Protein AF-A0A529SI85-F1 (afdb_monomer_lite)

Foldseek 3Di:
DDLVVVQVVL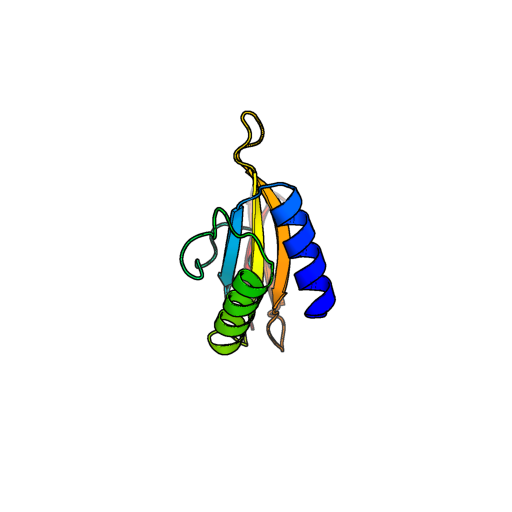VVLVVVQWWKWKFKDPFPPVPPPDGHTLPDTDGPDPGSVVVSVSLVVCCVVCVAIWMKMWTADCPPPGRGTPDIDTPHHGPDAWDKDWDWDDDPDRDTDIDIGTDD

Secondary structure (DSSP, 8-state):
--HHHHHHHHHHHHHTT-EEEEEEES---TT---PEE-SSPB-S--SHHHHHHHHHHHHHH-TTSEEEEEEEE-STTT-EEEEEEEEE--SSPPEEEEEEEE-STT-EEEEEEEE-

Structure (mmCIF, N/CA/C/O backbone):
data_AF-A0A529SI85-F1
#
_entry.id   AF-A0A529SI85-F1
#
loop_
_atom_site.group_PDB
_atom_site.id
_atom_site.type_symbol
_atom_site.label_atom_id
_atom_site.label_alt_id
_atom_site.label_comp_id
_atom_site.label_asym_id
_atom_site.label_entity_id
_atom_site.label_seq_id
_atom_site.pdbx_PDB_ins_code
_atom_site.Cartn_x
_atom_site.Cartn_y
_atom_site.Cartn_z
_atom_site.occupancy
_atom_site.B_iso_or_equiv
_atom_site.auth_seq_id
_atom_site.auth_comp_id
_atom_site.auth_asym_id
_atom_site.auth_atom_id
_atom_site.pdbx_PDB_model_num
ATOM 1 N N . LEU A 1 1 ? -8.979 3.103 -8.901 1.00 94.62 1 LEU A N 1
ATOM 2 C CA . LEU A 1 1 ? -8.360 3.552 -10.166 1.00 94.62 1 LEU A CA 1
ATOM 3 C C . LEU A 1 1 ? -8.515 2.425 -11.172 1.00 94.62 1 LEU A C 1
ATOM 5 O O . LEU A 1 1 ? -8.409 1.276 -10.748 1.00 94.62 1 LEU A O 1
ATOM 9 N N . SER A 1 2 ? -8.813 2.731 -12.436 1.00 98.00 2 SER A N 1
ATOM 10 C CA . SER A 1 2 ? -8.751 1.722 -13.503 1.00 98.00 2 SER A CA 1
ATOM 11 C C . SER A 1 2 ? -7.299 1.322 -13.774 1.00 98.00 2 SER A C 1
ATOM 13 O O . SER A 1 2 ? -6.375 2.030 -13.364 1.00 98.00 2 SER A O 1
ATOM 15 N N . ASP A 1 3 ? -7.080 0.204 -14.460 1.00 97.81 3 ASP A N 1
ATOM 16 C CA . ASP A 1 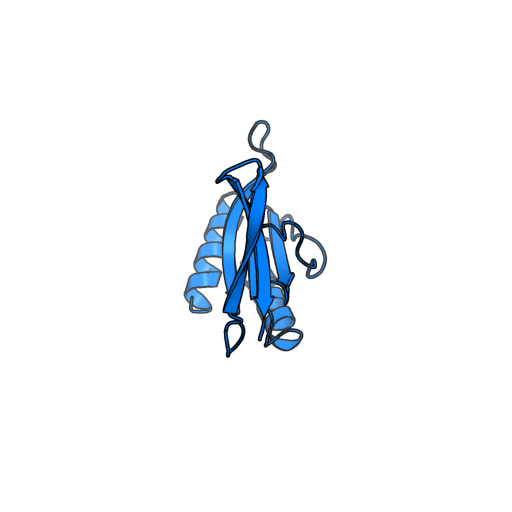3 ? -5.725 -0.259 -14.770 1.00 97.81 3 ASP A CA 1
ATOM 17 C C . ASP A 1 3 ? -4.978 0.729 -15.678 1.00 97.81 3 ASP A C 1
ATOM 19 O O . ASP A 1 3 ? -3.783 0.940 -15.486 1.00 97.81 3 ASP A O 1
ATOM 23 N N . GLU A 1 4 ? -5.675 1.427 -16.579 1.00 98.19 4 GLU A N 1
ATOM 24 C CA . GLU A 1 4 ? -5.091 2.490 -17.406 1.00 98.19 4 GLU A CA 1
ATOM 25 C C . GLU A 1 4 ? -4.635 3.679 -16.550 1.00 98.19 4 GLU A C 1
ATOM 27 O O . GLU A 1 4 ? -3.550 4.224 -16.752 1.00 98.19 4 GLU A O 1
ATOM 32 N N . GLN A 1 5 ? -5.437 4.065 -15.550 1.00 98.62 5 GLN A N 1
ATOM 33 C CA . GLN A 1 5 ? -5.081 5.142 -14.626 1.00 98.62 5 GLN A CA 1
ATOM 34 C C . GLN A 1 5 ? -3.879 4.765 -13.759 1.00 98.62 5 GLN A C 1
ATOM 36 O O . GLN A 1 5 ? -3.011 5.604 -13.529 1.00 98.62 5 GLN A O 1
ATOM 41 N N . ILE A 1 6 ? -3.818 3.518 -13.282 1.00 98.56 6 ILE A N 1
ATOM 42 C CA . ILE A 1 6 ? -2.684 3.022 -12.493 1.00 98.56 6 ILE A CA 1
ATOM 43 C C . ILE A 1 6 ? -1.430 2.977 -13.366 1.00 98.56 6 ILE A C 1
ATOM 45 O O . ILE A 1 6 ? -0.399 3.489 -12.939 1.00 98.56 6 ILE A O 1
ATOM 49 N N . SER A 1 7 ? -1.523 2.465 -14.597 1.00 98.12 7 SER A N 1
ATOM 50 C CA . SER A 1 7 ? -0.404 2.452 -15.546 1.00 98.12 7 SER A CA 1
ATOM 51 C C . SER A 1 7 ? 0.155 3.858 -15.776 1.00 98.12 7 SER A C 1
ATOM 53 O O . SER A 1 7 ? 1.364 4.050 -15.723 1.00 98.12 7 SER A O 1
ATOM 55 N N . ALA A 1 8 ? -0.708 4.868 -15.923 1.00 98.25 8 ALA A N 1
ATOM 56 C CA . ALA A 1 8 ? -0.269 6.254 -16.074 1.00 98.25 8 ALA A CA 1
ATOM 57 C C . ALA A 1 8 ? 0.454 6.807 -14.826 1.00 98.25 8 ALA A C 1
ATOM 59 O O . ALA A 1 8 ? 1.381 7.611 -14.960 1.00 98.25 8 ALA A O 1
ATOM 60 N N . GLN A 1 9 ? 0.057 6.387 -13.615 1.00 98.50 9 GLN A N 1
ATOM 61 C CA . GLN A 1 9 ? 0.790 6.724 -12.385 1.00 98.50 9 GLN A CA 1
ATOM 62 C C . GLN A 1 9 ? 2.152 6.023 -12.333 1.00 98.50 9 GLN A C 1
ATOM 64 O O . GLN A 1 9 ? 3.143 6.650 -11.969 1.00 98.50 9 GLN A O 1
ATOM 69 N N . VAL A 1 10 ? 2.219 4.753 -12.741 1.00 98.00 10 VAL A N 1
ATOM 70 C CA . VAL A 1 10 ? 3.480 4.006 -12.836 1.00 98.00 10 VAL A CA 1
ATOM 71 C C . VAL A 1 10 ? 4.430 4.691 -13.815 1.00 98.00 10 VAL A C 1
ATOM 73 O O . VAL A 1 10 ? 5.565 4.976 -13.448 1.00 98.00 10 VAL A O 1
ATOM 76 N N . ASP A 1 11 ? 3.962 5.054 -15.010 1.00 97.31 11 ASP A N 1
ATOM 77 C CA . ASP A 1 11 ? 4.773 5.778 -15.996 1.00 97.31 11 ASP A CA 1
ATOM 78 C C . ASP A 1 11 ? 5.303 7.108 -15.445 1.00 97.31 11 ASP A C 1
ATOM 80 O O . ASP A 1 11 ? 6.424 7.519 -15.749 1.00 97.31 11 ASP A O 1
ATOM 84 N N . TYR A 1 12 ? 4.508 7.804 -14.627 1.00 97.56 12 TYR A N 1
ATOM 85 C CA . TYR A 1 12 ? 4.969 9.001 -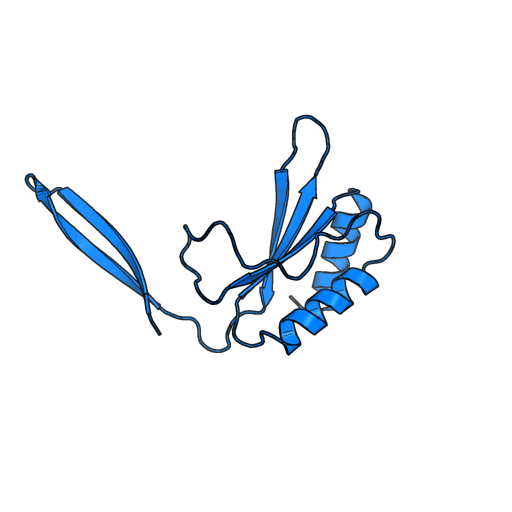13.930 1.00 97.56 12 TYR A CA 1
ATOM 86 C C . TYR A 1 12 ? 6.117 8.692 -12.959 1.00 97.56 12 TYR A C 1
ATOM 88 O O . TYR A 1 12 ? 7.130 9.389 -13.002 1.00 97.56 12 TYR A O 1
ATOM 96 N N . CYS A 1 13 ? 5.993 7.650 -12.134 1.00 97.44 13 CYS A N 1
ATOM 97 C CA . CYS A 1 13 ? 7.048 7.224 -11.211 1.00 97.44 13 CYS A CA 1
ATOM 98 C C . CYS A 1 13 ? 8.328 6.799 -11.947 1.00 97.44 13 CYS A C 1
ATOM 100 O O . CYS A 1 13 ? 9.416 7.216 -11.558 1.00 97.44 13 CYS A O 1
ATOM 102 N N . LEU A 1 14 ? 8.207 6.055 -13.052 1.00 95.75 14 LEU A N 1
ATOM 103 C CA . LEU A 1 14 ? 9.356 5.629 -13.859 1.00 95.75 14 LEU A CA 1
ATOM 104 C C . LEU A 1 14 ? 10.078 6.820 -14.508 1.00 95.75 14 LEU A C 1
ATOM 106 O O . LEU A 1 14 ? 11.304 6.871 -14.496 1.00 95.75 14 LEU A O 1
ATOM 110 N N . ARG A 1 15 ? 9.346 7.834 -15.000 1.00 96.25 15 ARG A N 1
ATOM 111 C CA . ARG A 1 15 ? 9.948 9.093 -15.497 1.00 96.25 15 ARG A CA 1
ATOM 112 C C . ARG A 1 15 ? 10.664 9.901 -14.413 1.00 96.25 15 ARG A C 1
ATOM 114 O O . ARG A 1 15 ? 11.464 10.771 -14.745 1.00 96.25 15 ARG A O 1
ATOM 121 N N . LYS A 1 16 ? 10.333 9.670 -13.143 1.00 96.19 16 LYS A N 1
ATOM 122 C CA . LYS A 1 16 ? 11.014 10.259 -11.986 1.00 96.19 16 LYS A CA 1
ATOM 123 C C . LYS A 1 16 ? 12.197 9.421 -11.502 1.00 96.19 16 LYS A C 1
ATOM 125 O O . LYS A 1 16 ? 12.829 9.823 -10.536 1.00 96.19 16 LYS A O 1
ATOM 130 N N . GLU A 1 17 ? 12.483 8.296 -12.160 1.00 95.44 17 GLU A N 1
ATOM 131 C CA . GLU A 1 17 ? 13.525 7.340 -11.764 1.00 95.44 17 GLU A CA 1
ATOM 132 C C . GLU A 1 17 ? 13.307 6.779 -10.348 1.00 95.44 17 GLU A C 1
ATOM 134 O O . GLU A 1 17 ? 14.243 6.377 -9.662 1.00 95.44 17 GLU A O 1
ATOM 139 N N . TRP A 1 18 ? 12.050 6.736 -9.898 1.00 97.44 18 TRP A N 1
ATOM 140 C CA . TRP A 1 18 ? 11.697 6.173 -8.601 1.00 97.44 18 TRP A CA 1
ATOM 141 C C . TRP A 1 18 ? 11.565 4.656 -8.684 1.00 97.44 18 TRP A C 1
ATOM 143 O O . TRP A 1 18 ? 10.992 4.116 -9.633 1.00 97.44 18 TRP A O 1
ATOM 153 N N . SER A 1 19 ? 12.038 3.970 -7.646 1.00 97.19 19 SER A N 1
ATOM 154 C CA . SER A 1 19 ? 11.798 2.532 -7.487 1.00 97.19 19 SER A CA 1
ATOM 155 C C . SER A 1 19 ? 10.367 2.281 -7.023 1.00 97.19 19 SER A C 1
ATOM 157 O O . SER A 1 19 ? 9.788 3.107 -6.315 1.00 97.19 19 SER A O 1
ATOM 159 N N . ILE A 1 20 ? 9.776 1.158 -7.428 1.00 98.19 20 ILE A N 1
ATOM 160 C CA . ILE A 1 20 ? 8.362 0.865 -7.170 1.00 98.19 20 ILE A CA 1
ATOM 161 C C . ILE A 1 20 ? 8.225 -0.429 -6.370 1.00 98.19 20 ILE A C 1
ATOM 163 O O . ILE A 1 20 ? 8.686 -1.481 -6.800 1.00 98.19 20 ILE A O 1
ATOM 167 N N . GLY A 1 21 ? 7.548 -0.360 -5.226 1.00 97.88 21 GLY A N 1
ATOM 168 C CA . GLY A 1 21 ? 7.174 -1.509 -4.405 1.00 97.88 21 GLY A CA 1
ATOM 169 C C . GLY A 1 21 ? 5.666 -1.752 -4.421 1.00 97.88 21 GLY A C 1
ATOM 170 O O . GLY A 1 21 ? 4.873 -0.807 -4.449 1.00 97.88 21 GLY A O 1
ATOM 171 N N . VAL A 1 22 ? 5.271 -3.024 -4.378 1.00 98.50 22 VAL A N 1
ATOM 172 C CA . VAL A 1 22 ? 3.884 -3.446 -4.153 1.00 98.50 22 VAL A CA 1
ATOM 173 C C . VAL A 1 22 ? 3.812 -4.093 -2.776 1.00 98.50 22 VAL A C 1
ATOM 175 O O . VAL A 1 22 ? 4.640 -4.931 -2.429 1.00 98.50 22 VAL A O 1
ATOM 178 N N . GLU A 1 23 ? 2.828 -3.691 -1.984 1.00 98.75 23 GLU A N 1
ATOM 179 C CA . GLU A 1 23 ? 2.639 -4.179 -0.620 1.00 98.75 23 GLU A CA 1
ATOM 180 C C . GLU A 1 23 ? 1.164 -4.475 -0.362 1.00 98.75 23 GLU A C 1
ATOM 182 O O . GLU A 1 23 ? 0.287 -3.823 -0.939 1.00 98.75 23 GLU A O 1
ATOM 187 N N . TYR A 1 24 ? 0.877 -5.415 0.537 1.00 98.62 24 TYR A N 1
ATOM 188 C CA . TYR A 1 24 ? -0.489 -5.794 0.878 1.00 98.62 24 TYR A CA 1
ATOM 189 C C . TYR A 1 24 ? -0.687 -6.055 2.374 1.00 98.62 24 TYR A C 1
ATOM 191 O O . TYR A 1 24 ? 0.249 -6.364 3.105 1.00 98.62 24 TYR A O 1
ATOM 199 N N . THR A 1 25 ? -1.923 -5.914 2.848 1.00 98.19 25 THR A N 1
ATOM 200 C CA . THR A 1 25 ? -2.293 -6.260 4.226 1.00 98.19 25 THR A CA 1
ATOM 201 C C . THR A 1 25 ? -3.787 -6.551 4.345 1.00 98.19 25 THR A C 1
ATOM 203 O O . THR A 1 25 ? -4.598 -6.051 3.560 1.00 98.19 25 THR A O 1
ATOM 206 N N . ASP A 1 26 ? -4.159 -7.348 5.338 1.00 95.75 26 ASP A N 1
ATOM 207 C CA . ASP A 1 26 ? -5.528 -7.509 5.826 1.00 95.75 26 ASP A CA 1
ATOM 208 C C . ASP A 1 26 ? -5.805 -6.704 7.113 1.00 95.75 26 ASP A C 1
ATOM 210 O O . ASP A 1 26 ? -6.965 -6.589 7.507 1.00 95.75 26 ASP A O 1
ATOM 214 N N . ASP A 1 27 ? -4.783 -6.090 7.725 1.00 96.00 27 ASP A N 1
ATOM 215 C CA . ASP A 1 27 ? -4.911 -5.182 8.868 1.00 96.00 27 ASP A CA 1
ATOM 216 C C . ASP A 1 27 ? -4.806 -3.712 8.420 1.00 96.00 27 ASP A C 1
ATOM 218 O O . ASP A 1 27 ? -3.700 -3.175 8.271 1.00 96.00 27 ASP A O 1
ATOM 222 N N . PRO A 1 28 ? -5.942 -3.008 8.242 1.00 96.19 28 PRO A N 1
ATOM 223 C CA . PRO A 1 28 ? -5.947 -1.614 7.819 1.00 96.19 28 PRO A CA 1
ATOM 224 C C . PRO A 1 28 ? -5.649 -0.627 8.952 1.00 96.19 28 PRO A C 1
ATOM 226 O O . PRO A 1 28 ? -5.871 0.575 8.772 1.00 96.19 28 PRO A O 1
ATOM 229 N N . HIS A 1 29 ? -5.202 -1.076 10.133 1.00 96.94 29 HIS A N 1
ATOM 230 C CA . HIS A 1 29 ? -4.902 -0.170 11.236 1.00 96.94 29 HIS A CA 1
ATOM 231 C C . HIS A 1 29 ? -3.949 0.953 10.775 1.00 96.94 29 HIS A C 1
ATOM 233 O O . HIS A 1 29 ? -2.885 0.678 10.226 1.00 96.94 29 HIS A O 1
ATOM 239 N N . PRO A 1 30 ? -4.252 2.241 11.026 1.00 96.25 30 PRO A N 1
ATOM 240 C CA . PRO A 1 30 ? -3.478 3.357 10.463 1.00 96.25 30 PRO A CA 1
ATOM 241 C C . PRO A 1 30 ? -2.042 3.452 11.003 1.00 96.25 30 PRO A C 1
ATOM 243 O O 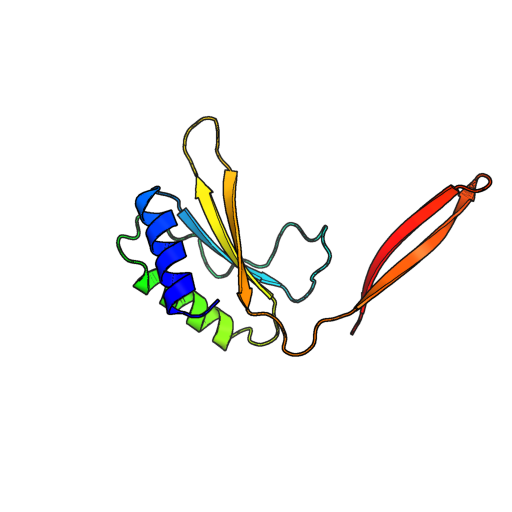. PRO A 1 30 ? -1.231 4.227 10.504 1.00 96.25 30 PRO A O 1
ATOM 246 N N . ARG A 1 31 ? -1.723 2.692 12.058 1.00 97.00 31 ARG A N 1
ATOM 247 C CA . ARG A 1 31 ? -0.363 2.544 12.606 1.00 97.00 31 ARG A CA 1
ATOM 248 C C . ARG A 1 31 ? 0.311 1.230 12.209 1.00 97.00 31 ARG A C 1
ATOM 250 O O . ARG A 1 31 ? 1.421 0.984 12.668 1.00 97.00 31 ARG A O 1
ATOM 257 N N . ASN A 1 32 ? -0.340 0.407 11.390 1.00 97.25 32 ASN A N 1
ATOM 258 C CA . ASN A 1 32 ? 0.304 -0.698 10.699 1.00 97.25 32 ASN A CA 1
ATOM 259 C C . ASN A 1 32 ? 1.142 -0.116 9.548 1.00 97.25 32 ASN A C 1
ATOM 261 O O . ASN A 1 32 ? 0.642 0.154 8.455 1.00 97.25 32 ASN A O 1
ATOM 265 N N . ILE A 1 33 ? 2.401 0.198 9.857 1.00 96.19 33 ILE A N 1
ATOM 266 C CA . ILE A 1 33 ? 3.309 0.914 8.950 1.00 96.19 33 ILE A CA 1
ATOM 267 C C . ILE A 1 33 ? 3.921 -0.049 7.924 1.00 96.19 33 ILE A C 1
ATOM 269 O O . ILE A 1 33 ? 4.037 0.307 6.748 1.00 96.19 33 ILE A O 1
ATOM 273 N N . PHE A 1 34 ? 4.276 -1.258 8.367 1.00 97.06 34 PHE A N 1
ATOM 274 C CA . PHE A 1 34 ? 4.917 -2.287 7.555 1.00 97.06 34 PHE A CA 1
ATOM 275 C C . PHE A 1 34 ? 3.879 -3.290 7.072 1.00 97.06 34 PHE A C 1
ATOM 277 O O . PHE A 1 34 ? 3.379 -4.103 7.842 1.00 97.06 34 PHE A O 1
ATOM 284 N N . TRP A 1 35 ? 3.545 -3.188 5.793 1.00 98.44 35 TRP A N 1
ATOM 285 C CA . TRP A 1 35 ? 2.695 -4.155 5.112 1.00 98.44 35 TRP A CA 1
ATOM 286 C C . TRP A 1 35 ? 3.557 -5.288 4.557 1.00 98.44 35 TRP A C 1
ATOM 288 O O . TRP A 1 35 ? 4.776 -5.151 4.436 1.00 98.44 35 TRP A O 1
ATOM 298 N N . GLU A 1 36 ? 2.923 -6.399 4.199 1.00 98.50 36 GLU A N 1
ATOM 299 C CA . GLU A 1 36 ? 3.621 -7.526 3.591 1.00 98.50 36 GLU A CA 1
ATOM 300 C C . GLU A 1 36 ? 4.130 -7.130 2.204 1.00 98.50 36 GLU A C 1
ATOM 302 O O . GLU A 1 36 ? 3.386 -6.590 1.378 1.00 98.50 36 GLU A O 1
ATOM 307 N N . MET A 1 37 ? 5.407 -7.397 1.940 1.00 98.19 37 MET A N 1
ATOM 308 C CA . MET A 1 37 ? 6.023 -7.093 0.652 1.00 98.19 37 MET A CA 1
ATOM 309 C C . MET A 1 37 ? 5.585 -8.114 -0.400 1.00 98.19 37 MET A C 1
ATOM 311 O O . MET A 1 37 ? 5.685 -9.326 -0.198 1.00 98.19 37 MET A O 1
ATOM 315 N N . TRP A 1 38 ? 5.143 -7.633 -1.561 1.00 98.25 38 TRP A N 1
ATOM 316 C CA . TRP A 1 38 ? 4.967 -8.472 -2.740 1.00 98.25 38 TRP A CA 1
ATOM 317 C C . TRP A 1 38 ? 6.276 -8.509 -3.533 1.00 98.25 38 TRP A C 1
ATOM 319 O O . TRP A 1 38 ? 6.532 -7.666 -4.393 1.00 98.25 38 TRP A O 1
ATOM 329 N N . GLY A 1 39 ? 7.127 -9.481 -3.201 1.00 96.19 39 GLY A N 1
ATOM 330 C CA . GLY A 1 39 ? 8.457 -9.600 -3.793 1.00 96.19 39 GLY A CA 1
ATOM 331 C C . GLY A 1 39 ? 9.387 -8.447 -3.399 1.00 96.19 39 GLY A C 1
ATOM 332 O O . GLY A 1 39 ? 9.221 -7.819 -2.355 1.00 96.19 39 GLY A O 1
ATOM 333 N N . ASN A 1 40 ? 10.393 -8.190 -4.235 1.00 95.69 40 ASN A N 1
ATOM 334 C CA . ASN A 1 40 ? 11.328 -7.083 -4.041 1.00 95.69 40 ASN A CA 1
ATOM 335 C C . ASN A 1 40 ? 10.838 -5.825 -4.775 1.00 95.69 40 ASN A C 1
ATOM 337 O O . ASN A 1 40 ? 10.201 -5.956 -5.825 1.00 95.69 40 ASN A O 1
ATOM 341 N N . PRO A 1 41 ? 11.178 -4.611 -4.297 1.00 93.56 41 PRO A N 1
ATOM 342 C CA . PRO A 1 41 ? 10.963 -3.396 -5.068 1.00 93.56 41 PRO A CA 1
ATOM 343 C C . PRO A 1 41 ? 11.619 -3.506 -6.447 1.00 93.56 41 PRO A C 1
ATOM 345 O O . PRO A 1 41 ? 12.719 -4.039 -6.598 1.00 93.56 41 PRO A O 1
ATOM 348 N N . MET A 1 42 ? 10.920 -3.011 -7.457 1.00 95.19 42 MET A N 1
ATOM 349 C CA . MET A 1 42 ? 11.361 -3.026 -8.840 1.00 95.19 42 MET A CA 1
ATOM 350 C C . MET A 1 42 ? 12.199 -1.779 -9.122 1.00 95.19 42 MET A C 1
ATOM 352 O O . MET A 1 42 ? 11.713 -0.649 -9.017 1.00 95.19 42 MET A O 1
ATOM 356 N N . PHE A 1 43 ? 13.457 -2.009 -9.491 1.00 89.88 43 PHE A N 1
ATOM 357 C CA . PHE A 1 43 ? 14.427 -0.992 -9.893 1.00 89.88 43 PHE A CA 1
ATOM 358 C C . PHE A 1 43 ? 14.631 -1.032 -11.410 1.00 89.88 43 PHE A C 1
ATOM 360 O O . PHE A 1 43 ? 14.393 -2.059 -12.044 1.00 89.88 43 PHE A O 1
ATOM 367 N N . ASP A 1 44 ? 15.066 0.088 -11.989 1.00 85.44 44 ASP A N 1
ATOM 368 C CA . ASP A 1 44 ? 15.504 0.207 -13.389 1.00 85.44 44 ASP A CA 1
ATOM 369 C C . ASP A 1 44 ? 14.501 -0.230 -14.474 1.00 85.44 44 ASP A C 1
ATOM 371 O O . ASP A 1 44 ? 14.871 -0.383 -15.644 1.00 85.44 44 ASP A O 1
ATOM 375 N N . LEU A 1 45 ? 13.216 -0.372 -14.129 1.00 85.81 45 LEU A N 1
ATOM 376 C CA . LEU A 1 45 ? 12.168 -0.668 -15.100 1.00 85.81 45 LEU A CA 1
ATOM 377 C C . LEU A 1 45 ? 12.023 0.466 -16.120 1.00 85.81 45 LEU A C 1
ATOM 379 O O . LEU A 1 45 ? 12.098 1.651 -15.792 1.00 85.81 45 LEU A O 1
ATOM 383 N N . LYS A 1 46 ? 11.805 0.082 -17.382 1.00 83.56 46 LYS A N 1
ATOM 384 C CA . LYS A 1 46 ? 11.641 1.014 -18.510 1.00 83.56 46 LYS A CA 1
ATOM 385 C C . LYS A 1 46 ? 10.207 1.106 -19.020 1.00 83.56 46 LYS A C 1
ATOM 387 O O . LYS A 1 46 ? 9.901 2.034 -19.762 1.00 83.56 46 LYS A O 1
ATOM 392 N N . ASP A 1 47 ? 9.338 0.188 -18.604 1.00 89.94 47 ASP A N 1
ATOM 393 C CA . ASP A 1 47 ? 7.918 0.200 -18.934 1.00 89.94 47 ASP A CA 1
ATOM 394 C C . ASP A 1 47 ? 7.046 -0.121 -17.713 1.00 89.94 47 ASP A C 1
ATOM 396 O O . ASP A 1 47 ? 7.468 -0.792 -16.766 1.00 89.94 47 ASP A O 1
ATOM 400 N N . ALA A 1 48 ? 5.807 0.374 -17.737 1.00 94.31 48 ALA A N 1
ATOM 401 C CA . ALA A 1 48 ? 4.820 0.094 -16.702 1.00 94.31 48 ALA A CA 1
ATOM 402 C C . ALA A 1 48 ? 4.260 -1.336 -16.760 1.00 94.31 48 ALA A C 1
ATOM 404 O O . ALA A 1 48 ? 3.638 -1.783 -15.794 1.00 94.31 48 ALA A O 1
ATOM 405 N N . ALA A 1 49 ? 4.451 -2.067 -17.863 1.00 95.12 49 ALA A N 1
ATOM 406 C CA . ALA A 1 49 ? 3.843 -3.379 -18.049 1.00 95.12 49 ALA A CA 1
ATOM 407 C C . ALA A 1 49 ? 4.371 -4.391 -17.024 1.00 95.12 49 ALA A C 1
ATOM 409 O O . ALA A 1 49 ? 3.571 -5.164 -16.487 1.00 95.12 49 ALA A O 1
ATOM 410 N N . GLY A 1 50 ? 5.668 -4.325 -16.696 1.00 93.88 50 GLY A N 1
ATOM 411 C CA . GLY A 1 50 ? 6.274 -5.123 -15.625 1.00 93.88 50 GLY A CA 1
ATOM 412 C C . GLY A 1 50 ? 5.595 -4.907 -14.268 1.00 93.88 50 GLY A C 1
ATOM 413 O O . GLY A 1 50 ? 5.113 -5.856 -13.654 1.00 93.88 50 GLY A O 1
ATOM 414 N N . VAL A 1 51 ? 5.438 -3.650 -13.841 1.00 96.50 51 VAL A N 1
ATOM 415 C CA . VAL A 1 51 ? 4.763 -3.314 -12.570 1.00 96.50 51 VAL A CA 1
ATOM 416 C C . VAL A 1 51 ? 3.297 -3.747 -12.584 1.00 96.50 51 VAL A C 1
ATOM 418 O O . VAL A 1 51 ? 2.794 -4.320 -11.617 1.00 96.50 51 VAL A O 1
ATOM 421 N N . MET A 1 52 ? 2.589 -3.499 -13.688 1.00 97.94 52 MET A N 1
ATOM 422 C CA . MET A 1 52 ? 1.178 -3.868 -13.817 1.00 97.94 52 MET A CA 1
ATOM 423 C C . MET A 1 52 ? 0.970 -5.388 -13.795 1.00 97.94 52 MET A C 1
ATOM 425 O O . MET A 1 52 ? -0.081 -5.849 -13.346 1.00 97.94 52 MET A O 1
ATOM 429 N N . MET A 1 53 ? 1.949 -6.178 -14.252 1.00 97.00 53 MET A N 1
ATOM 430 C CA . MET A 1 53 ? 1.927 -7.636 -14.124 1.00 97.00 53 MET A CA 1
ATOM 431 C C . MET A 1 53 ? 1.962 -8.062 -12.653 1.00 97.00 53 MET A C 1
ATOM 433 O O . MET A 1 53 ? 1.109 -8.851 -12.244 1.00 97.00 53 MET A O 1
ATOM 437 N N . GLU A 1 54 ? 2.859 -7.482 -11.856 1.00 97.75 54 GLU A N 1
ATOM 438 C CA . GLU A 1 54 ? 2.963 -7.771 -10.420 1.00 97.75 54 GLU A CA 1
ATOM 439 C C . GLU A 1 54 ? 1.708 -7.351 -9.650 1.00 97.75 54 GLU A C 1
ATOM 441 O O . GLU A 1 54 ? 1.195 -8.112 -8.831 1.00 97.75 54 GLU A O 1
ATOM 446 N N . ILE A 1 55 ? 1.125 -6.190 -9.970 1.00 98.12 55 ILE A N 1
ATOM 447 C CA . ILE A 1 55 ? -0.146 -5.756 -9.366 1.00 98.12 55 ILE A CA 1
ATOM 448 C C . ILE A 1 55 ? -1.261 -6.769 -9.653 1.00 98.12 55 ILE A C 1
ATOM 450 O O . ILE A 1 55 ? -2.037 -7.106 -8.755 1.00 98.12 55 ILE A O 1
ATOM 454 N N . ARG A 1 56 ? -1.364 -7.269 -10.892 1.00 98.38 56 ARG A N 1
ATOM 455 C CA . ARG A 1 56 ? -2.367 -8.283 -11.254 1.00 98.38 56 ARG A CA 1
ATOM 456 C C . ARG A 1 56 ? -2.125 -9.605 -10.529 1.00 98.38 56 ARG A C 1
ATOM 458 O O . ARG A 1 56 ? -3.086 -10.186 -10.030 1.00 98.38 56 ARG A O 1
ATOM 465 N N . ALA A 1 57 ? -0.873 -10.051 -10.436 1.00 98.50 57 ALA A N 1
ATOM 466 C CA . ALA A 1 57 ? -0.511 -11.267 -9.714 1.00 98.50 57 ALA A CA 1
ATOM 467 C C . ALA A 1 57 ? -0.841 -11.156 -8.215 1.00 98.50 57 ALA A C 1
ATOM 469 O O . ALA A 1 57 ? -1.483 -12.046 -7.657 1.00 98.50 57 ALA A O 1
ATOM 470 N N . CYS A 1 58 ? -0.509 -10.021 -7.593 1.00 98.56 58 CYS A N 1
ATOM 471 C CA . CYS A 1 58 ? -0.821 -9.745 -6.194 1.00 98.56 58 CYS A CA 1
ATOM 472 C C . CYS A 1 58 ? -2.338 -9.707 -5.949 1.00 98.56 58 CYS A C 1
ATOM 474 O O . CYS A 1 58 ? -2.831 -10.374 -5.046 1.00 98.56 58 CYS A O 1
ATOM 476 N N . ARG A 1 59 ? -3.113 -9.016 -6.801 1.00 98.44 59 ARG A N 1
ATOM 477 C CA . ARG A 1 59 ? -4.590 -9.004 -6.728 1.00 98.44 59 ARG A CA 1
ATOM 478 C C . ARG A 1 59 ? -5.202 -10.396 -6.870 1.00 98.44 59 ARG A C 1
ATOM 480 O O . ARG A 1 59 ? -6.206 -10.681 -6.225 1.00 98.44 59 ARG A O 1
ATOM 487 N N . PHE A 1 60 ? -4.630 -11.244 -7.724 1.00 98.38 60 PHE A N 1
ATOM 488 C CA . PHE A 1 60 ? -5.100 -12.615 -7.906 1.00 98.38 60 PHE A CA 1
ATOM 489 C C . PHE A 1 60 ? -4.840 -13.474 -6.663 1.00 98.38 60 PHE A C 1
ATOM 491 O O . PHE A 1 60 ? -5.725 -14.214 -6.239 1.00 98.38 60 PHE A O 1
ATOM 498 N N . ALA A 1 61 ? -3.654 -13.351 -6.061 1.00 98.38 61 ALA A N 1
ATOM 499 C CA . ALA A 1 61 ? -3.282 -14.097 -4.860 1.00 98.38 61 ALA A CA 1
ATOM 500 C C . ALA A 1 61 ? -3.972 -13.573 -3.586 1.00 98.38 61 ALA A C 1
ATOM 502 O O . ALA A 1 61 ? -4.323 -14.363 -2.714 1.00 98.38 61 ALA A O 1
ATOM 503 N N . GLN A 1 62 ? -4.185 -12.257 -3.491 1.00 97.88 62 GLN A N 1
ATOM 504 C CA . GLN A 1 62 ? -4.692 -11.552 -2.308 1.00 97.88 62 GLN A CA 1
ATOM 505 C C . GLN A 1 62 ? -5.923 -10.681 -2.642 1.00 97.88 62 GLN A C 1
ATOM 507 O O . GLN A 1 62 ? -5.912 -9.460 -2.451 1.00 97.88 62 GLN A O 1
ATOM 512 N N . PRO A 1 63 ? -7.026 -11.270 -3.144 1.00 97.50 63 PRO A N 1
ATOM 513 C CA . PRO A 1 63 ? -8.160 -10.504 -3.669 1.00 97.50 63 PRO A CA 1
ATOM 514 C C . PRO A 1 63 ? -8.913 -9.708 -2.595 1.00 97.50 63 PRO A C 1
ATOM 516 O O . PRO A 1 63 ? -9.543 -8.697 -2.904 1.00 97.50 63 PRO A O 1
ATOM 519 N N . ASN A 1 64 ? -8.850 -10.155 -1.337 1.00 96.75 64 ASN A N 1
ATOM 520 C CA . ASN A 1 64 ? -9.541 -9.539 -0.203 1.00 96.75 64 ASN A CA 1
ATOM 521 C C . ASN A 1 64 ? -8.615 -8.684 0.677 1.00 96.75 64 ASN A C 1
ATOM 523 O O . ASN A 1 64 ? -9.020 -8.289 1.764 1.00 96.75 64 ASN A O 1
ATOM 527 N N . SER A 1 65 ? -7.393 -8.396 0.236 1.00 97.75 65 SER A N 1
ATOM 528 C CA . SER A 1 65 ? -6.457 -7.548 0.976 1.00 97.75 65 SER A CA 1
ATOM 529 C C . SER A 1 65 ? -6.455 -6.128 0.425 1.00 97.75 65 SER A C 1
ATOM 531 O O . SER A 1 65 ? -6.759 -5.888 -0.749 1.00 97.75 65 SER A O 1
ATOM 533 N N . TYR A 1 66 ? -6.055 -5.168 1.250 1.00 98.56 66 TYR A N 1
ATOM 534 C CA . TYR A 1 66 ? -5.587 -3.895 0.720 1.00 98.56 66 TYR A CA 1
ATOM 535 C C . TYR A 1 66 ? -4.280 -4.144 0.002 1.00 98.56 66 TYR A C 1
ATOM 537 O O . TYR A 1 66 ? -3.413 -4.831 0.530 1.00 98.56 66 TYR 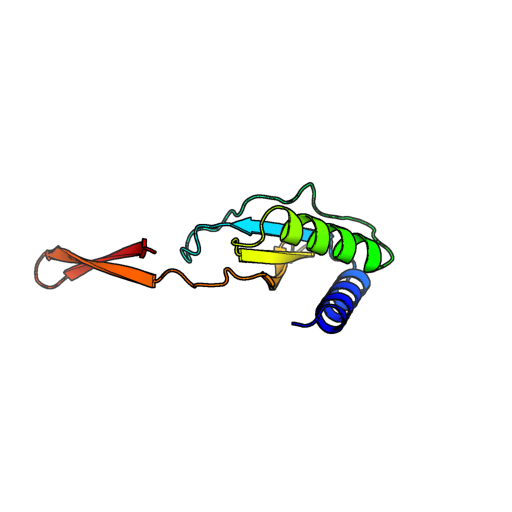A O 1
ATOM 545 N N . ILE A 1 67 ? -4.140 -3.570 -1.185 1.00 98.75 67 ILE A N 1
ATOM 546 C CA . ILE A 1 67 ? -2.877 -3.575 -1.918 1.00 98.75 67 ILE A CA 1
ATOM 547 C C . ILE A 1 67 ? -2.555 -2.125 -2.223 1.00 98.75 67 ILE A C 1
ATOM 549 O O . ILE A 1 67 ? -3.414 -1.397 -2.737 1.00 98.75 67 ILE A O 1
ATOM 553 N N . ARG A 1 68 ? -1.337 -1.699 -1.901 1.00 98.50 68 ARG A N 1
ATOM 554 C CA . ARG A 1 68 ? -0.821 -0.370 -2.223 1.00 98.50 68 ARG A CA 1
ATOM 555 C C . ARG A 1 68 ? 0.402 -0.467 -3.117 1.00 98.50 68 ARG A C 1
ATOM 557 O O . ARG A 1 68 ? 1.170 -1.423 -3.038 1.00 98.50 68 ARG A O 1
ATOM 564 N N . LEU A 1 69 ? 0.565 0.553 -3.947 1.00 98.38 69 LEU A N 1
ATOM 565 C CA . LEU A 1 69 ? 1.808 0.827 -4.646 1.00 98.38 69 LEU A CA 1
ATOM 566 C C . LEU A 1 69 ? 2.529 1.950 -3.909 1.00 98.38 69 LEU A C 1
ATOM 568 O O . LEU A 1 69 ? 1.916 2.981 -3.624 1.00 98.38 69 LEU A O 1
ATOM 572 N N . ASN A 1 70 ? 3.816 1.750 -3.649 1.00 98.38 70 ASN A N 1
ATOM 573 C CA . ASN A 1 70 ? 4.723 2.753 -3.106 1.00 98.38 70 ASN A CA 1
ATOM 574 C C . ASN A 1 70 ? 5.809 3.069 -4.137 1.00 98.38 70 ASN A C 1
ATOM 576 O O . ASN A 1 70 ? 6.358 2.155 -4.748 1.00 98.38 70 ASN A O 1
ATOM 580 N N . ALA A 1 71 ? 6.132 4.348 -4.315 1.00 98.19 71 ALA A N 1
ATOM 581 C CA . ALA A 1 71 ? 7.260 4.787 -5.129 1.00 98.19 71 ALA A CA 1
ATOM 582 C C . ALA A 1 71 ? 8.277 5.540 -4.266 1.00 98.19 71 ALA A C 1
ATOM 584 O O . ALA A 1 71 ? 7.906 6.469 -3.542 1.00 98.19 71 ALA A O 1
ATOM 585 N N . PHE A 1 72 ? 9.543 5.136 -4.349 1.00 97.94 72 PHE A N 1
ATOM 586 C CA . PHE A 1 72 ? 10.626 5.612 -3.493 1.00 97.94 72 PHE A CA 1
ATOM 587 C C . PHE A 1 72 ? 11.674 6.368 -4.306 1.00 97.94 72 PHE A C 1
ATOM 589 O O . PHE A 1 72 ? 12.150 5.874 -5.332 1.00 97.94 72 PHE A O 1
ATOM 596 N N . ASP A 1 73 ? 12.061 7.534 -3.799 1.00 97.81 73 ASP A N 1
ATOM 597 C CA . ASP A 1 73 ? 13.129 8.362 -4.350 1.00 97.81 73 ASP A CA 1
ATOM 598 C C . ASP A 1 73 ? 14.412 8.159 -3.545 1.00 97.81 73 ASP A C 1
ATOM 600 O O . ASP A 1 73 ? 14.435 8.378 -2.333 1.00 97.81 73 ASP A O 1
ATOM 604 N N . SER A 1 74 ? 15.484 7.745 -4.218 1.00 96.94 74 SER A N 1
ATOM 605 C CA . SER A 1 74 ? 16.809 7.559 -3.619 1.00 96.94 74 SER A CA 1
ATOM 606 C C . SER A 1 74 ? 17.705 8.796 -3.731 1.00 96.94 74 SER A C 1
ATOM 608 O O . SER A 1 74 ? 18.878 8.741 -3.361 1.00 96.94 74 SER A O 1
ATOM 610 N N . SER A 1 75 ? 17.198 9.908 -4.264 1.00 96.88 75 SER A N 1
ATOM 611 C CA . SER A 1 75 ? 17.939 11.164 -4.347 1.00 96.88 75 SER A CA 1
ATOM 612 C C . SER A 1 75 ? 18.310 11.647 -2.950 1.00 96.88 75 SER A C 1
ATOM 614 O O . SER A 1 75 ? 17.463 11.729 -2.056 1.00 96.88 75 SER A O 1
ATOM 616 N N . ARG A 1 76 ? 19.584 12.006 -2.774 1.00 97.69 76 ARG A N 1
ATOM 617 C CA . ARG A 1 76 ? 20.119 12.500 -1.502 1.00 97.69 76 ARG A CA 1
ATOM 618 C C . ARG A 1 76 ? 19.268 13.652 -0.963 1.00 97.69 76 ARG A C 1
ATOM 620 O O . ARG A 1 76 ? 19.072 14.650 -1.655 1.00 97.69 76 ARG A O 1
ATOM 627 N N . GLY A 1 77 ? 18.833 13.534 0.290 1.00 97.12 77 GLY A N 1
ATOM 628 C CA . GLY A 1 77 ? 17.979 14.523 0.954 1.00 97.12 77 GLY A CA 1
ATOM 629 C C . GLY A 1 77 ? 16.475 14.254 0.840 1.00 97.12 77 GLY A C 1
ATOM 630 O O . GLY A 1 77 ? 15.717 14.882 1.577 1.00 97.12 77 GLY A O 1
ATOM 631 N N . PHE A 1 78 ? 16.051 13.316 -0.015 1.00 97.25 78 PHE A N 1
ATOM 632 C CA . PHE A 1 78 ? 14.694 12.765 -0.004 1.00 97.25 78 PHE A CA 1
ATOM 633 C C . PHE A 1 78 ? 14.674 11.376 0.633 1.00 97.25 78 PHE A C 1
ATOM 635 O O . PHE A 1 78 ? 14.078 11.232 1.696 1.00 97.25 78 PHE A O 1
ATOM 642 N N . GLU A 1 79 ? 15.335 10.386 0.017 1.00 97.56 79 GLU A N 1
ATOM 643 C CA . GLU A 1 79 ? 15.542 9.026 0.563 1.00 97.56 79 GLU A CA 1
ATOM 644 C C . GLU A 1 79 ? 14.270 8.418 1.201 1.00 97.56 79 GLU A C 1
ATOM 646 O O . GLU A 1 79 ? 14.297 7.863 2.300 1.00 97.56 79 GLU A O 1
ATOM 651 N N . THR A 1 80 ? 13.120 8.579 0.533 1.00 97.62 80 THR A N 1
ATOM 652 C CA . THR A 1 80 ? 11.796 8.309 1.117 1.00 97.62 80 THR A CA 1
ATOM 653 C C . THR A 1 80 ? 10.740 7.927 0.077 1.00 97.62 80 THR A C 1
ATOM 655 O O . THR A 1 80 ? 10.944 8.050 -1.133 1.00 97.62 80 THR A O 1
ATOM 658 N N . VAL A 1 81 ? 9.578 7.475 0.559 1.00 97.44 81 VAL A N 1
ATOM 659 C CA . VAL A 1 81 ? 8.369 7.294 -0.253 1.00 97.44 81 VAL A CA 1
ATOM 660 C C . VAL A 1 81 ? 7.848 8.661 -0.688 1.00 97.44 81 VAL A C 1
ATOM 662 O O . VAL A 1 81 ? 7.483 9.488 0.147 1.00 97.44 81 VAL A O 1
ATOM 665 N N . MET A 1 82 ? 7.745 8.871 -1.996 1.00 98.00 82 MET A N 1
ATOM 666 C CA . MET A 1 82 ? 7.205 10.103 -2.580 1.00 98.00 82 MET A CA 1
ATOM 667 C C . MET A 1 82 ? 5.747 9.959 -3.017 1.00 98.00 82 MET A C 1
ATOM 669 O O . MET A 1 82 ? 5.027 10.951 -3.132 1.00 98.00 82 MET A O 1
ATOM 673 N N . LEU A 1 83 ? 5.300 8.727 -3.264 1.00 98.12 83 LEU A N 1
ATOM 674 C CA . LEU A 1 83 ? 3.932 8.427 -3.665 1.00 98.12 83 LEU A CA 1
ATOM 675 C C . LEU A 1 83 ? 3.483 7.099 -3.055 1.00 98.12 83 LEU A C 1
ATOM 677 O O . LEU A 1 83 ? 4.206 6.109 -3.123 1.00 98.12 83 LEU A O 1
ATOM 681 N N . SER A 1 84 ? 2.273 7.078 -2.498 1.00 98.38 84 SER A N 1
ATOM 682 C CA . SER A 1 84 ? 1.626 5.869 -1.991 1.00 98.38 84 SER A CA 1
ATOM 683 C C . SER A 1 84 ? 0.132 5.918 -2.292 1.00 98.38 84 SER A C 1
ATOM 685 O O . SER A 1 84 ? -0.534 6.897 -1.947 1.00 98.38 84 SER A O 1
ATOM 687 N N . PHE A 1 85 ? -0.409 4.893 -2.954 1.00 98.69 85 PHE A N 1
ATOM 688 C CA . PHE A 1 85 ? -1.847 4.813 -3.223 1.00 98.69 85 PHE A CA 1
ATOM 689 C C . PHE A 1 85 ? -2.372 3.379 -3.292 1.00 98.69 85 PHE A C 1
ATOM 691 O O . PHE A 1 85 ? -1.668 2.436 -3.648 1.00 98.69 85 PHE A O 1
ATOM 698 N N . ILE A 1 86 ? -3.656 3.229 -2.963 1.00 98.56 86 ILE A N 1
ATOM 699 C CA . ILE A 1 86 ? -4.358 1.945 -2.962 1.00 98.56 86 ILE A CA 1
ATOM 700 C C . ILE A 1 86 ? -4.718 1.524 -4.391 1.00 98.56 86 ILE A C 1
ATOM 702 O O . ILE A 1 86 ? -5.370 2.269 -5.127 1.00 98.56 86 ILE A O 1
ATOM 706 N N . VAL A 1 87 ? -4.364 0.288 -4.742 1.00 98.56 87 VAL A N 1
ATOM 707 C CA . VAL A 1 87 ? -4.699 -0.373 -6.010 1.00 98.56 87 VAL A CA 1
ATOM 708 C C . VAL A 1 87 ? -5.666 -1.548 -5.836 1.00 98.56 87 VAL A C 1
ATOM 710 O O . VAL A 1 87 ? -6.223 -2.008 -6.829 1.00 98.56 87 VAL A O 1
ATOM 713 N N . ASN A 1 88 ? -5.923 -2.017 -4.613 1.00 98.56 88 ASN A N 1
ATOM 714 C CA . ASN A 1 88 ? -6.968 -3.001 -4.311 1.00 98.56 88 ASN A CA 1
ATOM 715 C C . ASN A 1 88 ? -7.565 -2.761 -2.923 1.00 98.56 88 ASN A C 1
ATOM 717 O O . ASN A 1 88 ? -6.860 -2.312 -2.022 1.00 98.56 88 ASN A O 1
ATOM 721 N N . ARG A 1 89 ? -8.847 -3.083 -2.750 1.00 98.12 89 ARG A N 1
ATOM 722 C CA . ARG A 1 89 ? -9.541 -3.063 -1.458 1.00 98.12 89 ARG A CA 1
ATOM 723 C C . ARG A 1 89 ? -10.337 -4.356 -1.294 1.00 98.12 89 ARG A C 1
ATOM 725 O O . ARG A 1 89 ? -10.811 -4.879 -2.308 1.00 98.12 89 ARG A O 1
ATOM 732 N N . PRO A 1 90 ? -10.552 -4.834 -0.058 1.00 96.81 90 PRO A N 1
ATOM 733 C CA . PRO A 1 90 ? -11.543 -5.872 0.188 1.00 96.81 90 PRO A CA 1
ATOM 734 C C . PRO A 1 90 ? -12.925 -5.450 -0.326 1.00 96.81 90 PRO A C 1
ATOM 736 O O . PRO A 1 90 ? -13.269 -4.268 -0.353 1.00 96.81 90 PRO A O 1
ATOM 739 N N . LYS A 1 91 ? -13.760 -6.433 -0.684 1.00 95.88 91 LYS A N 1
ATOM 740 C CA . LYS A 1 91 ? -15.163 -6.183 -1.068 1.00 95.88 91 LYS A CA 1
ATOM 741 C C . LYS A 1 91 ? -15.992 -5.598 0.078 1.00 95.88 91 LYS A C 1
ATOM 743 O O . LYS A 1 91 ? -16.946 -4.868 -0.171 1.00 95.88 91 LYS A O 1
ATOM 748 N N . VAL A 1 92 ? -15.647 -5.956 1.315 1.00 95.19 92 VAL A N 1
ATOM 749 C CA . VAL A 1 92 ? -16.291 -5.476 2.540 1.00 95.19 92 VAL A CA 1
ATOM 750 C C . VAL A 1 92 ? -15.206 -4.900 3.440 1.00 95.19 92 VAL A C 1
ATOM 752 O O . VAL A 1 92 ? -14.302 -5.616 3.857 1.00 95.19 92 VAL A O 1
ATOM 755 N N . GLU A 1 93 ? -15.291 -3.601 3.703 1.00 94.75 93 GLU A N 1
ATOM 756 C CA . GLU A 1 93 ? -14.347 -2.874 4.551 1.00 94.75 93 GLU A CA 1
ATOM 757 C C . GLU A 1 93 ? -14.597 -3.223 6.036 1.00 94.75 93 GLU A C 1
ATOM 759 O O . GLU A 1 93 ? -15.741 -3.095 6.493 1.00 94.75 93 GLU A O 1
ATOM 764 N N . PRO A 1 94 ? -13.574 -3.632 6.809 1.00 91.94 94 PRO A N 1
ATOM 765 C CA . PRO A 1 94 ? -13.702 -3.803 8.248 1.00 91.94 94 PRO A CA 1
ATOM 766 C C . PRO A 1 94 ? -13.971 -2.456 8.926 1.00 91.94 94 PRO A C 1
ATOM 768 O O . PRO A 1 94 ? -13.551 -1.387 8.475 1.00 91.94 94 PRO A O 1
ATOM 771 N N . LYS A 1 95 ? -14.672 -2.503 10.055 1.00 94.19 95 LYS A N 1
ATOM 772 C CA . LYS A 1 95 ? -14.938 -1.330 10.888 1.00 94.19 95 LYS A CA 1
ATOM 773 C C . LYS A 1 95 ? -13.859 -1.188 11.950 1.00 94.19 95 LYS A C 1
ATOM 775 O O . LYS A 1 95 ? -13.233 -2.156 12.371 1.00 94.19 95 LYS A O 1
ATOM 780 N N . PHE A 1 96 ? -13.689 0.029 12.447 1.00 96.38 96 PHE A N 1
ATOM 781 C CA . PHE A 1 96 ? -12.824 0.282 13.591 1.00 96.38 96 PHE A CA 1
ATOM 782 C C . PHE A 1 96 ? -13.638 0.414 14.870 1.00 96.38 96 PHE A C 1
ATOM 784 O O . PHE A 1 96 ? -14.611 1.166 14.936 1.00 96.38 96 PHE A O 1
ATOM 791 N N . VAL A 1 97 ? -13.195 -0.285 15.909 1.00 96.50 97 VAL A N 1
ATOM 792 C CA . VAL A 1 97 ? -13.685 -0.110 17.274 1.00 96.50 97 VAL A CA 1
ATOM 793 C C . VAL A 1 97 ? -12.752 0.854 17.995 1.00 96.50 97 VAL A C 1
ATOM 795 O O . VAL A 1 97 ? -11.545 0.619 18.070 1.00 96.50 97 VAL A O 1
ATOM 798 N N . LEU A 1 98 ? -13.317 1.937 18.532 1.00 97.25 98 LEU A N 1
ATOM 799 C CA . LEU A 1 98 ? -12.604 2.897 19.371 1.00 97.25 98 LEU A CA 1
ATOM 800 C C . LEU A 1 98 ? -12.846 2.573 20.846 1.00 97.25 98 LEU A C 1
ATOM 802 O O . LEU A 1 98 ? -13.933 2.820 21.374 1.00 97.25 98 LEU A O 1
ATOM 806 N N . THR A 1 99 ? -11.818 2.065 21.515 1.00 97.75 99 THR A N 1
ATOM 807 C CA . THR A 1 99 ? -11.845 1.819 22.959 1.00 97.75 99 THR A CA 1
ATOM 808 C C . THR A 1 99 ? -11.439 3.086 23.695 1.00 97.75 99 THR A C 1
ATOM 810 O O . THR A 1 99 ? -10.471 3.749 23.319 1.00 97.75 99 THR A O 1
ATOM 813 N N . ARG A 1 100 ? -12.183 3.417 24.752 1.00 98.06 100 ARG A N 1
ATOM 814 C CA . ARG A 1 100 ? -11.900 4.535 25.654 1.00 98.06 100 ARG A CA 1
ATOM 815 C C . ARG A 1 100 ? -11.651 3.973 27.042 1.00 98.06 100 ARG A C 1
ATOM 817 O O . ARG A 1 100 ? -12.572 3.442 27.655 1.00 98.06 100 ARG A O 1
ATOM 824 N N . THR A 1 101 ? -10.420 4.087 27.517 1.00 98.25 101 THR A N 1
ATOM 825 C CA . THR A 1 101 ? -10.049 3.682 28.872 1.00 98.25 101 THR A CA 1
ATOM 826 C C . THR A 1 101 ? -9.940 4.927 29.733 1.00 98.25 101 THR A C 1
ATOM 828 O O . THR A 1 101 ? -9.089 5.779 29.472 1.00 98.25 101 THR A O 1
ATOM 831 N N . GLU A 1 102 ? -10.804 5.037 30.740 1.00 97.94 102 GLU A N 1
ATOM 832 C CA . GLU A 1 102 ? -10.719 6.091 31.753 1.00 97.94 102 GLU A CA 1
ATOM 833 C C . GLU A 1 102 ? -9.443 5.914 32.583 1.00 97.94 102 GLU A C 1
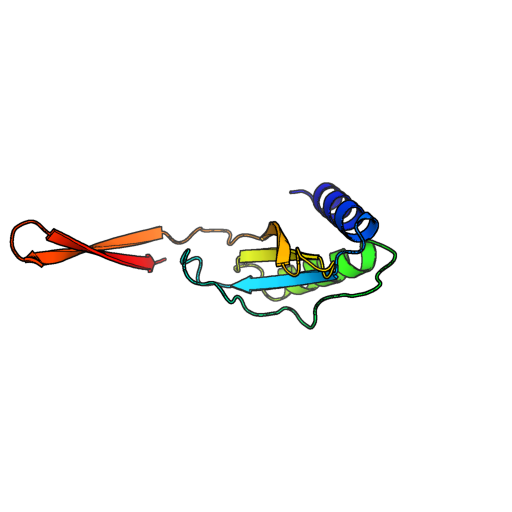ATOM 835 O O . GLU A 1 102 ? -9.061 4.799 32.944 1.00 97.94 102 GLU A O 1
ATOM 840 N N . THR A 1 103 ? -8.763 7.023 32.853 1.00 96.81 103 THR A N 1
ATOM 841 C CA . THR A 1 103 ? -7.528 7.063 33.647 1.00 96.81 103 THR A CA 1
ATOM 842 C C . THR A 1 103 ? -7.641 8.170 34.696 1.00 96.81 103 THR A C 1
ATOM 844 O O . THR A 1 103 ? -8.723 8.365 35.247 1.00 96.81 103 THR A O 1
ATOM 847 N N . ASP A 1 104 ? -6.564 8.893 35.009 1.00 97.19 104 ASP A N 1
ATOM 848 C CA . ASP A 1 104 ? -6.605 9.933 36.032 1.00 97.19 104 ASP A CA 1
ATOM 849 C C . ASP A 1 104 ? -7.600 11.045 35.665 1.00 97.19 104 ASP A C 1
ATOM 851 O O . ASP A 1 104 ? -7.548 11.655 34.592 1.00 97.19 104 ASP A O 1
ATOM 855 N N . SER A 1 105 ? -8.500 11.350 36.600 1.00 96.94 105 SER A N 1
ATOM 856 C CA . SER A 1 105 ? -9.514 12.400 36.461 1.00 96.94 105 SER A CA 1
ATOM 857 C C . SER A 1 105 ? -10.452 12.193 35.257 1.00 96.94 105 SER A C 1
ATOM 859 O O . SER A 1 105 ? -11.332 11.341 35.301 1.00 96.94 105 SER A O 1
ATOM 861 N N . ARG A 1 106 ? -10.334 13.014 34.204 1.00 97.00 106 ARG A N 1
ATOM 862 C CA . ARG A 1 106 ? -11.170 12.970 32.986 1.00 97.00 106 ARG A CA 1
ATOM 863 C C . ARG A 1 106 ? -10.354 12.602 31.742 1.00 97.00 106 ARG A C 1
ATOM 865 O O . ARG A 1 106 ? -10.780 12.876 30.622 1.00 97.00 106 ARG A O 1
ATOM 872 N N . VAL A 1 107 ? -9.153 12.051 31.935 1.00 98.25 107 VAL A N 1
ATOM 873 C CA . VAL A 1 107 ? -8.265 11.647 30.843 1.00 98.25 107 VAL A CA 1
ATOM 874 C C . VAL A 1 107 ? -8.693 10.284 30.313 1.00 98.25 107 VAL A C 1
ATOM 876 O O . VAL A 1 107 ? -8.767 9.311 31.063 1.00 98.25 107 VAL A O 1
ATOM 879 N N . GLN A 1 108 ? -8.885 10.204 28.997 1.00 98.31 108 GLN A N 1
ATOM 880 C CA . GLN A 1 108 ? -9.133 8.954 28.285 1.00 98.31 108 GLN A CA 1
ATOM 881 C C . GLN A 1 108 ? -7.908 8.548 27.464 1.00 98.31 108 GLN A C 1
ATOM 883 O O . GLN A 1 108 ? -7.369 9.343 26.692 1.00 98.31 108 GLN A O 1
ATOM 888 N N . ARG A 1 109 ? -7.496 7.285 27.596 1.00 98.06 109 ARG A N 1
ATOM 889 C CA . ARG A 1 109 ? -6.544 6.643 26.684 1.00 98.06 109 ARG A CA 1
ATOM 890 C C . ARG A 1 109 ? -7.313 5.899 25.602 1.00 98.06 109 ARG A C 1
ATOM 892 O O . ARG A 1 109 ? -8.216 5.119 25.902 1.00 98.06 109 ARG A O 1
ATOM 899 N N . TYR A 1 110 ? -6.942 6.150 24.352 1.00 97.88 110 TYR A N 1
ATOM 900 C CA . TYR A 1 110 ? -7.610 5.586 23.188 1.00 97.88 110 TYR A CA 1
ATOM 901 C C . TYR A 1 110 ? -6.813 4.424 22.614 1.00 97.88 110 TYR A C 1
ATOM 903 O O . TYR A 1 110 ? -5.595 4.511 22.461 1.00 97.88 110 TYR A O 1
ATOM 911 N N . SER A 1 111 ? -7.519 3.366 22.234 1.00 97.25 111 SER A N 1
ATOM 912 C CA . SER A 1 111 ? -6.987 2.340 21.344 1.00 97.25 111 SER A CA 1
ATOM 913 C C . SER A 1 111 ? -7.981 2.055 20.227 1.00 97.25 111 SER A C 1
ATOM 915 O O . SER A 1 111 ? -9.195 2.211 20.389 1.00 97.25 111 SER A O 1
ATOM 917 N N . MET A 1 112 ? -7.451 1.679 19.070 1.00 96.50 112 MET A N 1
ATOM 918 C CA . MET A 1 112 ? -8.225 1.366 17.880 1.00 96.50 112 MET A CA 1
ATOM 919 C C . MET A 1 112 ? -7.934 -0.074 17.478 1.00 96.50 112 MET A C 1
ATOM 921 O O . MET A 1 112 ? -6.789 -0.514 17.525 1.00 96.50 112 MET A O 1
ATOM 925 N N . LYS A 1 113 ? -8.973 -0.814 17.099 1.00 94.56 113 LYS A N 1
ATOM 926 C CA . LYS A 1 113 ? -8.843 -2.179 16.588 1.00 94.56 113 LYS A CA 1
ATOM 927 C C . LYS A 1 113 ? -9.741 -2.352 15.370 1.00 94.56 113 LYS A C 1
ATOM 929 O O . LYS A 1 113 ? -10.893 -1.920 15.410 1.00 94.56 113 LYS A O 1
ATOM 934 N N . ALA A 1 114 ? -9.223 -2.977 14.315 1.00 91.50 114 ALA A N 1
ATOM 935 C CA . ALA A 1 114 ? -10.036 -3.417 13.188 1.00 91.50 114 ALA A CA 1
ATOM 936 C C . ALA A 1 114 ? -10.901 -4.624 13.601 1.00 91.50 114 ALA A C 1
ATOM 938 O O . ALA A 1 114 ? -10.432 -5.545 14.273 1.00 91.50 114 ALA A O 1
ATOM 939 N N . ALA A 1 115 ? -12.175 -4.602 13.228 1.00 80.19 115 ALA A N 1
ATOM 940 C CA . ALA A 1 115 ? -13.137 -5.673 13.439 1.00 80.19 115 ALA A CA 1
ATOM 941 C C . ALA A 1 115 ? -13.943 -5.879 12.150 1.00 80.19 115 ALA A C 1
ATOM 943 O O . ALA A 1 115 ? -14.323 -4.903 11.498 1.00 80.19 115 ALA A O 1
ATOM 944 N N . LEU A 1 116 ? -14.178 -7.142 11.789 1.00 63.78 116 LEU A N 1
ATOM 945 C CA . LEU A 1 116 ? -15.086 -7.511 10.700 1.00 63.78 116 LEU A CA 1
ATOM 946 C C . LEU A 1 116 ? -16.537 -7.158 11.057 1.00 63.78 116 LEU A C 1
ATOM 948 O O . LEU A 1 116 ? -16.914 -7.344 12.238 1.00 63.78 116 LEU A O 1
#

Sequence (116 aa):
LSDEQISAQVDYCLRKEWSIGVEYTDDPHPRNIFWEMWGNPMFDLKDAAGVMMEIRACRFAQPNSYIRLNAFDSSRGFETVMLSFIVNRPKVEPKFVLTRTETDSRVQRYSMKAAL

pLDDT: mean 96.34, std 4.26, range [63.78, 98.75]

Radius of gyration: 17.54 Å; chains: 1; bounding box: 36×29×55 Å